Protein AF-A0A6P1YFK4-F1 (afdb_monomer)

Mean predicted aligned error: 4.15 Å

Nearest PDB structures (foldseek):
  9asm-assembly1_B  TM=3.395E-01  e=3.737E-02  Homo sapiens
  8gdw-assembly1_BBB  TM=3.714E-01  e=9.756E-01  Synechocystis sp. PCC 6803
  1fb8-assembly1_A  TM=4.882E-01  e=5.321E+00  Homo sapiens
  8t7t-assembly1_B  TM=3.186E-01  e=1.644E+00  Homo sapiens
  7v6c-assembly1_B  TM=2.162E-01  e=1.112E+00  Drosophila melanogaster

Radius of gyration: 15.81 Å; Cα contacts (8 Å, |Δi|>4): 139; chains: 1; bounding box: 34×35×43 Å

Foldseek 3Di:
DVCVVCVVVLVVCVVVVHADEDEDEDDDPDDRHHYQYFFCVPCPVVCQVFFDWDWDDPPLQKIKIWGDYPPDIDMDIDRPNVVNVVSVVVSVVRNVVSVCCVVCVVVCCVPQNGNNVNVVVVDDD

pLDDT: mean 90.94, std 7.31, range [64.12, 98.12]

Sequence (125 aa):
MDYEYFKDELKLLEQRGVEIVTVLYGNVSEEIGEIYYHEMEEMESYALKHGRWFTLVSDGEESLFAMFNEDKSQAIWTANKAFMLMAESFIVHDIYLAEIYKEYREELDKKFGPNLKRIRQKMHI

Solvent-accessible surface area (backbone atoms only — not comparable to full-atom values): 7490 Å² total; per-residue (Å²): 109,76,68,71,76,44,44,70,60,52,51,53,38,47,76,71,69,49,89,44,79,43,82,39,76,75,87,76,97,70,88,72,67,47,76,36,58,40,82,55,69,93,36,64,70,53,36,72,74,73,22,47,77,49,77,50,75,47,96,93,58,38,25,38,47,32,36,45,43,98,90,58,67,50,71,47,78,44,65,50,66,72,58,37,52,51,56,50,52,53,55,53,51,50,45,53,51,25,57,51,43,73,76,40,41,71,61,44,32,73,74,29,32,66,70,42,43,59,55,58,74,72,59,91,125

Organism: NCBI:txid116090

Secondary structure (DSSP, 8-state):
-HHHHTHHHHHHHHHTT---EEEEES--SS--SEEEEEP-TT-HHHHHHH-EEEEEEETTTEEEEEEE-SS--EEEEE--HHHHHHHHHHHHHHHHHHHHHHHHHHHHHHHH-GGGHHHHTT---

Structure (mmCIF, N/CA/C/O backbone):
data_AF-A0A6P1YFK4-F1
#
_entry.id   AF-A0A6P1YFK4-F1
#
loop_
_atom_site.group_PDB
_atom_site.id
_atom_site.type_symbol
_atom_site.label_atom_id
_atom_site.label_alt_id
_atom_site.label_comp_id
_atom_site.label_asym_id
_atom_site.label_entity_id
_atom_site.label_seq_id
_atom_site.pdbx_PDB_ins_code
_atom_site.Cartn_x
_atom_site.Cartn_y
_atom_site.Cartn_z
_atom_site.occupancy
_atom_site.B_iso_or_equiv
_atom_site.auth_seq_id
_atom_site.auth_comp_id
_atom_site.auth_asym_id
_atom_site.auth_atom_id
_atom_site.pdbx_PDB_model_num
ATOM 1 N N . MET A 1 1 ? 8.511 10.066 4.583 1.00 64.12 1 MET A N 1
ATOM 2 C CA . MET A 1 1 ? 7.551 9.152 3.932 1.00 64.12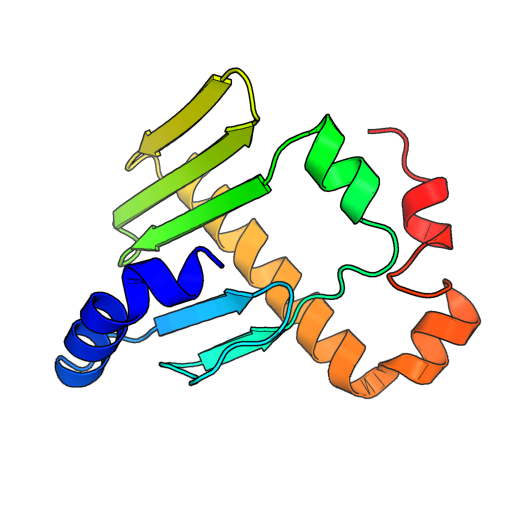 1 MET A CA 1
ATOM 3 C C . MET A 1 1 ? 6.510 8.803 4.978 1.00 64.12 1 MET A C 1
ATOM 5 O O . MET A 1 1 ? 6.918 8.628 6.118 1.00 64.12 1 MET A O 1
ATOM 9 N N . ASP A 1 2 ? 5.219 8.762 4.646 1.00 74.19 2 ASP A N 1
ATOM 10 C CA . ASP A 1 2 ? 4.152 8.617 5.658 1.00 74.19 2 ASP A CA 1
ATOM 11 C C . ASP A 1 2 ? 4.284 7.312 6.466 1.00 74.19 2 ASP A C 1
ATOM 13 O O . ASP A 1 2 ? 3.997 7.296 7.653 1.00 74.19 2 ASP A O 1
ATOM 17 N N . TYR A 1 3 ? 4.830 6.252 5.865 1.00 84.62 3 TYR A N 1
ATOM 18 C CA . TYR A 1 3 ? 5.152 4.999 6.555 1.00 84.62 3 TYR A CA 1
ATOM 19 C C . TYR A 1 3 ? 6.061 5.193 7.783 1.00 84.62 3 TYR A C 1
ATOM 21 O O . TYR A 1 3 ? 5.786 4.666 8.855 1.00 84.62 3 TYR A O 1
ATOM 29 N N . GLU A 1 4 ? 7.110 6.011 7.661 1.00 86.62 4 GLU A N 1
ATOM 30 C CA . GLU A 1 4 ? 8.041 6.277 8.769 1.00 86.62 4 GLU A CA 1
ATOM 31 C C . GLU A 1 4 ? 7.374 7.066 9.906 1.00 86.62 4 GLU A C 1
ATOM 33 O O . GLU A 1 4 ? 7.829 7.000 11.043 1.00 86.62 4 GLU A O 1
ATOM 38 N N . TYR A 1 5 ? 6.289 7.795 9.619 1.00 89.12 5 TYR A N 1
ATOM 39 C CA . TYR A 1 5 ? 5.525 8.509 10.643 1.00 89.12 5 TYR A CA 1
ATOM 40 C C . TYR A 1 5 ? 4.748 7.554 11.562 1.00 89.12 5 TYR A C 1
ATOM 42 O O . TYR A 1 5 ? 4.587 7.869 12.733 1.00 89.12 5 TYR A O 1
ATOM 50 N N . PHE A 1 6 ? 4.314 6.393 11.054 1.00 91.19 6 PHE A N 1
ATOM 51 C CA . PHE A 1 6 ? 3.537 5.390 11.802 1.00 91.19 6 PHE A CA 1
ATOM 52 C C . PHE A 1 6 ? 4.377 4.211 12.308 1.00 91.19 6 PHE A C 1
ATOM 54 O O . PHE A 1 6 ? 3.843 3.194 12.748 1.00 91.19 6 PHE A O 1
ATOM 61 N N . LYS A 1 7 ? 5.702 4.299 12.191 1.00 92.75 7 LYS A N 1
ATOM 62 C CA . LYS A 1 7 ? 6.604 3.166 12.401 1.00 92.75 7 LYS A CA 1
ATOM 63 C C . LYS A 1 7 ? 6.476 2.551 13.795 1.00 92.75 7 LYS A C 1
ATOM 65 O O . LYS A 1 7 ? 6.456 1.328 13.929 1.00 92.75 7 LYS A O 1
ATOM 70 N N . ASP A 1 8 ? 6.388 3.386 14.823 1.00 94.94 8 ASP A N 1
ATOM 71 C CA . ASP A 1 8 ? 6.312 2.919 16.207 1.00 94.94 8 ASP A CA 1
ATOM 72 C C . ASP A 1 8 ? 4.958 2.250 16.495 1.00 94.94 8 ASP A C 1
ATOM 74 O O . ASP A 1 8 ? 4.905 1.208 17.155 1.00 94.94 8 ASP A O 1
ATOM 78 N N . GLU A 1 9 ? 3.866 2.784 15.943 1.00 95.81 9 GLU A N 1
ATOM 79 C CA . GLU A 1 9 ? 2.532 2.190 16.024 1.00 95.81 9 GLU A CA 1
ATOM 80 C C . GLU A 1 9 ? 2.456 0.848 15.290 1.00 95.81 9 GLU A C 1
ATOM 82 O O . GLU A 1 9 ? 1.919 -0.115 15.842 1.00 95.81 9 GLU A O 1
ATOM 87 N N . LEU A 1 10 ? 3.030 0.749 14.087 1.00 95.31 10 LEU A N 1
ATOM 88 C CA . LEU A 1 10 ? 3.079 -0.499 13.319 1.00 95.31 10 LEU A CA 1
ATOM 89 C C . LEU A 1 10 ? 3.838 -1.592 14.085 1.00 95.31 10 LEU A C 1
ATOM 91 O O . LEU A 1 10 ? 3.344 -2.711 14.206 1.00 95.31 10 LEU A O 1
ATOM 95 N N . LYS A 1 11 ? 4.985 -1.264 14.698 1.00 96.19 11 LYS A N 1
ATOM 96 C CA . LYS A 1 11 ? 5.726 -2.213 15.552 1.00 96.19 11 LYS A CA 1
ATOM 97 C C . LYS A 1 11 ? 4.912 -2.678 16.748 1.00 96.19 11 LYS A C 1
ATOM 99 O O . LYS A 1 11 ? 4.965 -3.848 17.123 1.00 96.19 11 LYS A O 1
ATOM 104 N N . LEU A 1 12 ? 4.177 -1.765 17.378 1.00 97.25 12 LEU A N 1
ATOM 105 C CA . LEU A 1 12 ? 3.332 -2.107 18.516 1.00 97.25 12 LEU A CA 1
ATOM 106 C C . LEU A 1 12 ? 2.203 -3.063 18.111 1.00 97.25 12 LEU A C 1
ATOM 108 O O . LEU A 1 12 ? 1.864 -3.964 18.879 1.00 97.25 12 LEU A O 1
ATOM 112 N N . LEU A 1 13 ? 1.621 -2.872 16.929 1.00 96.44 13 LEU A N 1
ATOM 113 C CA . LEU A 1 13 ? 0.598 -3.755 16.372 1.00 96.44 13 LEU A CA 1
ATOM 114 C C . LEU A 1 13 ? 1.175 -5.137 16.027 1.00 96.44 13 LEU A C 1
ATOM 116 O O . LEU A 1 13 ? 0.612 -6.146 16.451 1.00 96.44 13 LEU A O 1
ATOM 120 N N . GLU A 1 14 ? 2.340 -5.193 15.382 1.00 96.62 14 GLU A N 1
ATOM 121 C CA . GLU A 1 14 ? 3.036 -6.450 15.074 1.00 96.62 14 GLU A CA 1
ATOM 122 C C . GLU A 1 14 ? 3.368 -7.242 16.351 1.00 96.62 14 GLU A C 1
ATOM 124 O O . GLU A 1 14 ? 3.088 -8.437 16.448 1.00 96.62 14 GLU A O 1
ATOM 129 N N . GLN A 1 15 ? 3.861 -6.570 17.399 1.00 97.19 15 GLN A N 1
ATOM 130 C CA . GLN A 1 15 ? 4.124 -7.190 18.708 1.00 97.19 15 GLN A CA 1
ATOM 131 C C . GLN A 1 15 ? 2.863 -7.744 19.383 1.00 97.19 15 GLN A C 1
ATOM 133 O O . GLN A 1 15 ? 2.950 -8.657 20.207 1.00 97.19 15 GLN A O 1
ATOM 138 N N . ARG A 1 16 ? 1.690 -7.193 19.058 1.00 97.38 16 ARG A N 1
ATOM 139 C CA . ARG A 1 16 ? 0.389 -7.692 19.526 1.00 97.38 16 ARG A CA 1
ATOM 140 C C . ARG A 1 16 ? -0.139 -8.850 18.676 1.00 97.38 16 ARG A C 1
ATOM 142 O O . ARG A 1 16 ? -1.193 -9.386 19.007 1.00 97.38 16 ARG A O 1
ATOM 149 N N . GLY A 1 17 ? 0.584 -9.247 17.629 1.00 96.88 17 GLY A N 1
ATOM 150 C CA . GLY A 1 17 ? 0.186 -10.302 16.702 1.00 96.88 17 GLY A CA 1
ATOM 151 C C . GLY A 1 17 ? -0.857 -9.854 15.679 1.00 96.88 17 GLY A C 1
ATOM 152 O O . GLY A 1 17 ? -1.563 -10.703 15.142 1.00 96.88 17 GLY A O 1
ATOM 153 N N . VAL A 1 18 ? -0.988 -8.545 15.442 1.00 97.38 18 VAL A N 1
ATOM 154 C CA . VAL A 1 18 ? -1.846 -8.016 14.376 1.00 97.38 18 VAL A CA 1
ATOM 155 C C . VAL A 1 18 ? -1.148 -8.232 13.039 1.00 97.38 18 VAL A C 1
ATOM 157 O O . VAL A 1 18 ? 0.024 -7.890 12.886 1.00 97.38 18 VAL A O 1
ATOM 160 N N . GLU A 1 19 ? -1.871 -8.799 12.078 1.00 97.12 19 GLU A N 1
ATOM 161 C CA . GLU A 1 19 ? -1.398 -8.941 10.705 1.00 97.12 19 GLU A CA 1
ATOM 162 C C . GLU A 1 19 ? -1.392 -7.571 10.018 1.00 97.12 19 GLU A C 1
ATOM 164 O O . GLU A 1 19 ? -2.393 -6.856 10.017 1.00 97.12 19 GLU A O 1
ATOM 169 N N . ILE A 1 20 ? -0.246 -7.195 9.455 1.00 96.56 20 ILE A N 1
ATOM 170 C CA . ILE A 1 20 ? -0.048 -5.914 8.778 1.00 96.56 20 ILE A CA 1
ATOM 171 C C . ILE A 1 20 ? 0.399 -6.215 7.355 1.00 96.56 20 ILE A C 1
ATOM 173 O O . ILE A 1 20 ? 1.423 -6.865 7.150 1.00 96.56 20 ILE A O 1
ATOM 177 N N . VAL A 1 21 ? -0.353 -5.699 6.386 1.00 96.19 21 VAL A N 1
ATOM 178 C CA . VAL A 1 21 ? -0.021 -5.763 4.962 1.00 96.19 21 VAL A CA 1
ATOM 179 C C . VAL A 1 21 ? -0.005 -4.344 4.411 1.00 96.19 21 VAL A C 1
ATOM 181 O O . VAL A 1 21 ? -0.986 -3.610 4.537 1.00 96.19 21 VAL A O 1
ATOM 184 N N . THR A 1 22 ? 1.109 -3.949 3.802 1.00 94.69 22 THR A N 1
ATOM 185 C CA . THR A 1 22 ? 1.311 -2.594 3.279 1.00 94.69 22 THR A CA 1
ATOM 186 C C . THR A 1 22 ? 1.653 -2.632 1.797 1.00 94.69 22 THR A C 1
ATOM 188 O O . THR A 1 22 ? 2.618 -3.274 1.394 1.00 94.69 22 THR A O 1
ATOM 191 N N . VAL A 1 23 ? 0.920 -1.868 0.987 1.00 93.94 23 VAL A N 1
ATOM 192 C CA . VAL A 1 23 ? 1.374 -1.483 -0.355 1.00 93.94 23 VAL A CA 1
ATOM 193 C C . VAL A 1 23 ? 2.104 -0.154 -0.238 1.00 93.94 23 VAL A C 1
ATOM 195 O O . VAL A 1 23 ? 1.519 0.847 0.184 1.00 93.94 23 VAL A O 1
ATOM 198 N N . LEU A 1 24 ? 3.385 -0.138 -0.593 1.00 90.00 24 LEU A N 1
ATOM 199 C CA . LEU A 1 24 ? 4.235 1.034 -0.445 1.00 90.00 24 LEU A CA 1
ATOM 200 C C . LEU A 1 24 ? 4.807 1.480 -1.786 1.00 90.00 24 LEU A C 1
ATOM 202 O O . LEU A 1 24 ? 5.293 0.696 -2.593 1.00 90.00 24 LEU A O 1
ATOM 206 N N . TYR A 1 25 ? 4.840 2.790 -1.959 1.00 84.44 25 TYR A N 1
ATOM 207 C CA . TYR A 1 25 ? 5.592 3.449 -3.003 1.00 84.44 25 TYR A CA 1
ATOM 208 C C . TYR A 1 25 ? 6.943 3.955 -2.470 1.00 84.44 25 TYR A C 1
ATOM 210 O O . TYR A 1 25 ? 6.982 4.762 -1.537 1.00 84.44 25 TYR A O 1
ATOM 218 N N . GLY A 1 26 ? 8.051 3.530 -3.081 1.00 83.12 26 GLY A N 1
ATOM 219 C CA . GLY A 1 26 ? 9.411 3.897 -2.660 1.00 83.12 26 GLY A CA 1
ATOM 220 C C . GLY A 1 26 ? 10.079 2.826 -1.795 1.00 83.12 26 GLY A C 1
ATOM 221 O O . GLY A 1 26 ? 9.770 1.656 -1.941 1.00 83.12 26 GLY A O 1
ATOM 222 N N . ASN A 1 27 ? 11.010 3.216 -0.918 1.00 81.94 27 ASN A N 1
ATOM 223 C CA . ASN A 1 27 ? 11.766 2.297 -0.055 1.00 81.94 27 ASN A CA 1
ATOM 224 C C . ASN A 1 27 ? 11.660 2.713 1.415 1.00 81.94 27 ASN A C 1
ATOM 226 O O . ASN A 1 27 ? 11.667 3.909 1.711 1.00 81.94 27 ASN A O 1
ATOM 230 N N . VAL A 1 28 ? 11.658 1.750 2.333 1.00 86.44 28 VAL A N 1
ATOM 231 C CA . VAL A 1 28 ? 11.638 2.009 3.783 1.00 86.44 28 VAL A CA 1
ATOM 232 C C . VAL A 1 28 ? 12.956 1.643 4.446 1.00 86.44 28 VAL A C 1
ATOM 234 O O . VAL A 1 28 ? 13.746 0.864 3.917 1.00 86.44 28 VAL A O 1
ATOM 237 N N . SER A 1 29 ? 13.207 2.238 5.614 1.00 85.50 29 SER A N 1
ATOM 238 C CA . SER A 1 29 ? 14.385 1.904 6.421 1.00 85.50 29 SER A CA 1
ATOM 239 C C . SER A 1 29 ? 14.260 0.547 7.119 1.00 85.50 29 SER A C 1
ATOM 241 O O . SER A 1 29 ? 15.270 -0.063 7.466 1.00 85.50 29 SER A O 1
ATOM 243 N N . GLU A 1 30 ? 13.027 0.103 7.359 1.00 90.50 30 GLU A N 1
ATOM 244 C CA . GLU A 1 30 ? 12.692 -1.112 8.092 1.00 90.50 30 GLU A CA 1
ATOM 245 C C . GLU A 1 30 ? 11.299 -1.592 7.678 1.00 90.50 30 GLU A C 1
ATOM 247 O O . GLU A 1 30 ? 10.344 -0.809 7.666 1.00 90.50 30 GLU A O 1
ATOM 252 N N . GLU A 1 31 ? 11.189 -2.875 7.354 1.00 93.19 31 GLU A N 1
ATOM 253 C CA . GLU A 1 31 ? 9.930 -3.518 6.979 1.00 93.19 31 GLU A CA 1
ATOM 254 C C . GLU A 1 31 ? 9.230 -4.054 8.235 1.00 93.19 31 GLU A C 1
ATOM 256 O O . GLU A 1 31 ? 9.874 -4.674 9.081 1.00 93.19 31 GLU A O 1
ATOM 261 N N . ILE A 1 32 ? 7.935 -3.765 8.378 1.00 94.88 32 ILE A N 1
ATOM 262 C CA . ILE A 1 32 ? 7.079 -4.202 9.488 1.00 94.88 32 ILE A CA 1
ATO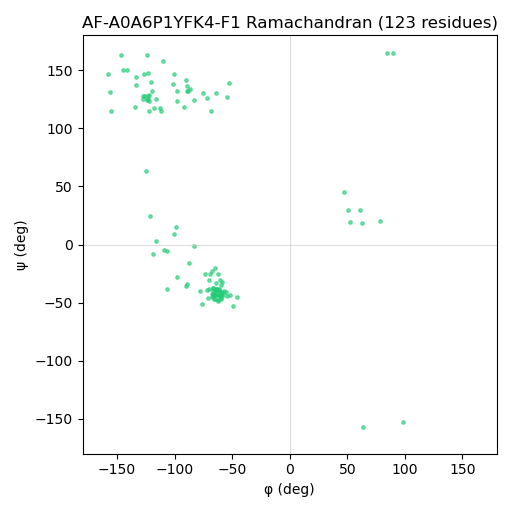M 263 C C . ILE A 1 32 ? 5.851 -4.859 8.864 1.00 94.88 32 ILE A C 1
ATOM 265 O O . ILE A 1 32 ? 5.173 -4.232 8.045 1.00 94.88 32 ILE A O 1
ATOM 269 N N . GLY A 1 33 ? 5.565 -6.103 9.247 1.00 94.69 33 GLY A N 1
ATOM 270 C CA . GLY A 1 33 ? 4.601 -6.935 8.529 1.00 94.69 33 GLY A CA 1
ATOM 271 C C . GLY A 1 33 ? 5.030 -7.249 7.089 1.00 94.69 33 GLY A C 1
ATOM 272 O O . GLY A 1 33 ? 6.213 -7.214 6.746 1.00 94.69 33 GLY A O 1
ATOM 273 N N . GLU A 1 34 ? 4.059 -7.569 6.235 1.00 95.06 34 GLU A N 1
ATOM 274 C CA . GLU A 1 34 ? 4.299 -7.805 4.810 1.00 95.06 34 GLU A CA 1
ATOM 275 C C . GLU A 1 34 ? 4.245 -6.499 4.012 1.00 95.06 34 GLU A C 1
ATOM 277 O O . GLU A 1 34 ? 3.310 -5.703 4.148 1.00 95.06 34 GLU A O 1
ATOM 282 N N . ILE A 1 35 ? 5.230 -6.293 3.134 1.00 94.56 35 ILE A N 1
ATOM 283 C CA . ILE A 1 35 ? 5.310 -5.112 2.272 1.00 94.56 35 ILE A CA 1
ATOM 284 C C . ILE A 1 35 ? 5.353 -5.522 0.803 1.00 94.56 35 ILE A C 1
ATOM 286 O O . ILE A 1 35 ? 6.199 -6.307 0.377 1.00 94.56 35 ILE A O 1
ATOM 290 N N . TYR A 1 36 ? 4.467 -4.913 0.019 1.00 94.81 36 TYR A N 1
ATOM 291 C CA . TYR A 1 36 ? 4.419 -5.012 -1.433 1.00 94.81 36 TYR A CA 1
ATOM 292 C C . TYR A 1 36 ? 4.796 -3.658 -2.033 1.00 94.81 36 TYR A C 1
ATOM 294 O O . TYR A 1 36 ? 4.102 -2.657 -1.851 1.00 94.81 36 TYR A O 1
ATOM 302 N N . TYR A 1 37 ? 5.917 -3.617 -2.747 1.00 90.69 37 TYR A N 1
ATOM 303 C CA . TYR A 1 37 ? 6.400 -2.392 -3.374 1.00 90.69 37 TYR A CA 1
ATOM 304 C C . TYR A 1 37 ? 5.715 -2.163 -4.721 1.00 90.69 37 TYR A C 1
ATOM 306 O O . TYR A 1 37 ? 5.768 -3.015 -5.608 1.00 90.69 37 TYR A O 1
ATOM 314 N N . HIS A 1 38 ? 5.093 -0.998 -4.881 1.00 85.19 38 HIS A N 1
ATOM 315 C CA . HIS A 1 38 ? 4.433 -0.602 -6.118 1.00 85.19 38 HIS A CA 1
ATOM 316 C C . HIS A 1 38 ? 5.305 0.365 -6.931 1.00 85.19 38 HIS A C 1
ATOM 318 O O . HIS A 1 38 ? 5.879 1.324 -6.408 1.00 85.19 38 HIS A O 1
ATOM 324 N N . GLU A 1 39 ? 5.345 0.153 -8.247 1.00 82.00 39 GLU A N 1
ATOM 325 C CA . GLU A 1 39 ? 6.076 0.999 -9.189 1.00 82.00 39 GLU A CA 1
ATOM 326 C C . GLU A 1 39 ? 5.522 2.428 -9.241 1.00 82.00 39 GLU A C 1
ATOM 328 O O . GLU A 1 39 ? 4.324 2.646 -9.432 1.00 82.00 39 GLU A O 1
ATOM 333 N N . MET A 1 40 ? 6.409 3.418 -9.120 1.00 78.75 40 MET A N 1
ATOM 334 C CA . MET A 1 40 ? 6.073 4.844 -9.242 1.00 78.75 40 MET A CA 1
ATOM 335 C C . MET A 1 40 ? 6.745 5.541 -10.418 1.00 78.75 40 MET A C 1
ATOM 337 O O . MET A 1 40 ? 6.565 6.747 -10.571 1.00 78.75 40 MET A O 1
ATOM 341 N N . GLU A 1 41 ? 7.499 4.831 -11.258 1.00 80.50 41 GLU A N 1
ATOM 342 C CA . GLU A 1 41 ? 8.236 5.486 -12.338 1.00 80.50 41 GLU A CA 1
ATOM 343 C C . GLU A 1 41 ? 7.281 6.331 -13.206 1.00 80.50 41 GLU A C 1
ATOM 345 O O . GLU A 1 41 ? 6.221 5.863 -13.645 1.00 80.50 41 GLU A O 1
ATOM 350 N N . GLU A 1 42 ? 7.624 7.610 -13.385 1.00 78.62 42 GLU A N 1
ATOM 351 C CA . GLU A 1 42 ? 6.830 8.616 -14.102 1.00 78.62 42 GLU A CA 1
ATOM 352 C C . GLU A 1 42 ? 5.429 8.908 -13.509 1.00 78.62 42 GLU A C 1
ATOM 354 O O . GLU A 1 42 ? 4.485 9.248 -14.240 1.00 78.62 42 GLU A O 1
ATOM 359 N N . MET A 1 43 ? 5.252 8.768 -12.192 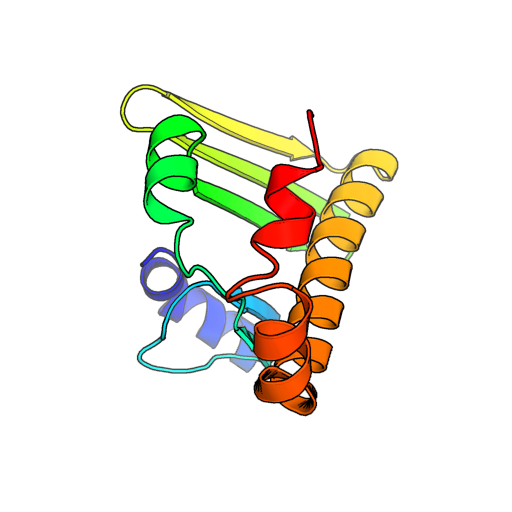1.00 77.75 43 MET A N 1
ATOM 360 C CA . MET A 1 43 ? 4.008 9.116 -11.481 1.00 77.75 43 MET A CA 1
ATOM 361 C C . MET A 1 43 ? 4.109 10.387 -10.636 1.00 77.75 43 MET A C 1
ATOM 363 O O . MET A 1 43 ? 3.086 10.858 -10.140 1.00 77.75 43 MET A O 1
ATOM 367 N N . GLU A 1 44 ? 5.282 11.007 -10.513 1.00 79.12 44 GLU A N 1
ATOM 368 C CA . GLU A 1 44 ? 5.489 12.173 -9.645 1.00 79.12 44 GLU A CA 1
ATOM 369 C C . GLU A 1 44 ? 4.587 13.343 -10.050 1.00 79.12 44 GLU A C 1
ATOM 371 O O . GLU A 1 44 ? 3.933 13.960 -9.214 1.00 79.12 44 GLU A O 1
ATOM 376 N N . SER A 1 45 ? 4.480 13.608 -11.355 1.00 77.19 45 SER A N 1
ATOM 377 C CA . SER A 1 45 ? 3.591 14.653 -11.881 1.00 77.19 45 SER A CA 1
ATOM 378 C C . SER A 1 45 ? 2.108 14.367 -11.618 1.00 77.19 45 SER A C 1
ATOM 380 O O . SER A 1 45 ? 1.330 15.293 -11.386 1.00 77.19 45 SER A O 1
ATOM 382 N N . TYR A 1 46 ? 1.715 13.090 -11.620 1.00 77.50 46 TYR A N 1
ATOM 383 C CA . TYR A 1 46 ? 0.352 12.674 -11.314 1.00 77.50 46 TYR A CA 1
ATOM 384 C C . TYR A 1 46 ? 0.054 12.865 -9.826 1.00 77.50 46 TYR A C 1
ATOM 386 O O . TYR A 1 46 ? -0.959 13.475 -9.489 1.00 77.50 46 TYR A O 1
ATOM 394 N N . ALA A 1 47 ? 0.966 12.435 -8.951 1.00 78.50 47 ALA A N 1
ATOM 395 C CA . ALA A 1 47 ? 0.857 12.621 -7.506 1.00 78.50 47 ALA A CA 1
ATOM 396 C C . ALA A 1 47 ? 0.822 14.109 -7.112 1.00 78.50 47 ALA A C 1
ATOM 398 O O . ALA A 1 47 ? 0.046 14.495 -6.243 1.00 78.50 47 ALA A O 1
ATOM 399 N N . LEU A 1 48 ? 1.596 14.967 -7.787 1.00 76.50 48 LEU A N 1
ATOM 400 C CA . LEU A 1 48 ? 1.545 16.421 -7.582 1.00 76.50 48 LEU A CA 1
ATOM 401 C C . LEU A 1 48 ? 0.192 17.020 -7.992 1.00 76.50 48 LEU A C 1
ATOM 403 O O . LEU A 1 48 ? -0.331 17.898 -7.312 1.00 76.50 48 LEU A O 1
ATOM 407 N N . LYS A 1 49 ? -0.388 16.549 -9.101 1.00 78.19 49 LYS A N 1
ATOM 408 C CA . LYS A 1 49 ? -1.650 17.080 -9.634 1.00 78.19 49 LYS A CA 1
ATOM 409 C C . LYS A 1 49 ? -2.884 16.583 -8.876 1.00 78.19 49 LYS A C 1
ATOM 411 O O . LYS A 1 49 ? -3.837 17.340 -8.702 1.00 78.19 49 LYS A O 1
ATOM 416 N N . HIS A 1 50 ? -2.898 15.309 -8.495 1.00 77.12 50 HIS A N 1
ATOM 417 C CA . HIS A 1 50 ? -4.074 14.621 -7.954 1.00 77.12 50 HIS A CA 1
ATOM 418 C C . HIS A 1 50 ? -3.976 14.315 -6.460 1.00 77.12 50 HIS A C 1
ATOM 420 O O . HIS A 1 50 ? -4.949 13.834 -5.883 1.00 77.12 50 HIS A O 1
ATOM 426 N N . GLY A 1 51 ? -2.835 14.610 -5.843 1.00 83.12 51 GLY A N 1
ATOM 427 C CA . GLY A 1 51 ? -2.574 14.275 -4.457 1.00 83.12 51 GLY A CA 1
ATOM 428 C C . GLY A 1 51 ? -1.948 12.915 -4.261 1.00 83.12 51 GLY A C 1
ATOM 429 O O . GLY A 1 51 ? -1.979 12.042 -5.129 1.00 83.12 51 GLY A O 1
ATOM 430 N N . ARG A 1 52 ? -1.427 12.728 -3.052 1.00 86.00 52 ARG A N 1
ATOM 431 C CA . ARG A 1 52 ? -1.021 11.415 -2.551 1.00 86.00 52 ARG A CA 1
ATOM 432 C C . ARG A 1 52 ? -2.207 10.772 -1.857 1.00 86.00 52 ARG A C 1
ATOM 434 O O . ARG A 1 52 ? -2.909 11.444 -1.102 1.00 86.00 52 ARG A O 1
ATOM 441 N N . TRP A 1 53 ? -2.429 9.493 -2.114 1.00 89.00 53 TRP A N 1
ATOM 442 C CA . TRP A 1 53 ? -3.529 8.752 -1.509 1.00 89.00 53 TRP A CA 1
ATOM 443 C C . TRP A 1 53 ? -3.020 7.913 -0.344 1.00 89.00 53 TRP A C 1
ATOM 445 O O . TRP A 1 53 ? -1.899 7.410 -0.375 1.00 89.00 53 TRP A O 1
ATOM 455 N N . PHE A 1 54 ? -3.860 7.761 0.670 1.00 91.94 54 PHE A N 1
ATOM 456 C CA . PHE A 1 54 ? -3.636 6.869 1.797 1.00 91.94 54 PHE A CA 1
ATOM 457 C C . PHE A 1 54 ? -4.923 6.100 2.052 1.00 91.94 54 PHE A C 1
ATOM 459 O O . PHE A 1 54 ? -5.963 6.698 2.335 1.00 91.94 54 PHE A O 1
ATOM 466 N N . THR A 1 55 ? -4.842 4.781 1.923 1.00 94.88 55 THR A N 1
ATOM 467 C CA . THR A 1 55 ? -5.973 3.878 2.124 1.00 94.88 55 THR A CA 1
ATOM 468 C C . THR A 1 55 ? -5.637 2.928 3.258 1.00 94.88 55 THR A C 1
ATOM 470 O O . THR A 1 55 ? -4.555 2.348 3.270 1.00 94.88 55 THR A O 1
ATOM 473 N N . LEU A 1 56 ? -6.565 2.771 4.194 1.00 95.75 56 LEU A N 1
ATOM 474 C CA . LEU A 1 56 ? -6.470 1.845 5.313 1.00 95.75 56 LEU A CA 1
ATOM 475 C C . LEU A 1 56 ? -7.790 1.088 5.434 1.00 95.75 56 LEU A C 1
ATOM 477 O O . LEU A 1 56 ? -8.862 1.688 5.345 1.00 95.75 56 LEU A O 1
ATOM 481 N N . VAL A 1 57 ? -7.702 -0.213 5.676 1.00 97.06 57 VAL A N 1
ATOM 482 C CA . VAL A 1 57 ? -8.821 -1.066 6.081 1.00 97.06 57 VAL A CA 1
ATOM 483 C C . VAL A 1 57 ? -8.389 -1.759 7.368 1.00 97.06 57 VAL A C 1
ATOM 485 O O . VAL A 1 57 ? -7.301 -2.326 7.401 1.00 97.06 57 VAL A O 1
ATOM 488 N N . SER A 1 58 ? -9.207 -1.687 8.419 1.00 96.75 58 SER A N 1
ATOM 489 C CA . SER A 1 58 ? -8.916 -2.332 9.708 1.00 96.75 58 SER A CA 1
ATOM 490 C C . SER A 1 58 ? -9.958 -3.396 10.002 1.00 96.75 58 SER A C 1
ATOM 492 O O . SER A 1 58 ? -11.158 -3.106 9.986 1.00 96.75 58 SER A O 1
ATOM 494 N N . ASP A 1 59 ? -9.488 -4.620 10.246 1.00 94.31 59 ASP A N 1
ATOM 495 C CA . ASP A 1 59 ? -10.245 -5.755 10.796 1.00 94.31 59 ASP A CA 1
ATOM 496 C C . ASP A 1 59 ? -11.565 -6.093 10.074 1.00 94.31 59 ASP A C 1
ATOM 498 O O . ASP A 1 59 ? -12.458 -6.730 10.630 1.00 94.31 59 ASP A O 1
ATOM 502 N N . GLY A 1 60 ? -11.738 -5.646 8.826 1.00 90.06 60 GLY A N 1
ATOM 503 C CA . GLY A 1 60 ? -13.011 -5.763 8.110 1.00 90.06 60 GLY A CA 1
ATOM 504 C C . GLY A 1 60 ? -14.166 -4.988 8.765 1.00 90.06 60 GLY A C 1
ATOM 505 O O . GLY A 1 60 ? -15.342 -5.246 8.458 1.00 90.06 60 GLY A O 1
ATOM 506 N N . GLU A 1 61 ? -13.868 -4.018 9.633 1.00 96.25 61 GLU A N 1
ATOM 507 C CA . GLU A 1 61 ? -14.849 -3.215 10.377 1.00 96.25 61 GLU A CA 1
ATOM 508 C C . GLU A 1 61 ? -14.968 -1.782 9.861 1.00 96.25 61 GLU A C 1
ATOM 510 O O . GLU A 1 61 ? -16.089 -1.283 9.721 1.00 96.25 61 GLU A O 1
ATOM 515 N N . GLU A 1 62 ? -13.849 -1.169 9.479 1.00 97.69 62 GLU A N 1
ATOM 516 C CA . GLU A 1 62 ? -13.795 0.215 9.016 1.00 97.69 62 GLU A CA 1
ATOM 517 C C . GLU A 1 62 ? -12.724 0.447 7.946 1.00 97.69 62 GLU A C 1
ATOM 519 O O . GLU A 1 62 ? -11.811 -0.355 7.746 1.00 97.69 62 GLU A O 1
ATOM 524 N N . SER A 1 63 ? -12.856 1.565 7.236 1.00 98.00 63 SER A N 1
ATOM 525 C CA . SER A 1 63 ? -11.879 2.011 6.247 1.00 98.00 63 SER A CA 1
ATOM 526 C C . SER A 1 63 ? -11.692 3.524 6.279 1.00 98.00 63 SER A C 1
ATOM 528 O O . SER A 1 63 ? -12.627 4.276 6.579 1.00 98.00 63 SER A O 1
ATOM 530 N N . LEU A 1 64 ? -10.485 3.957 5.930 1.00 97.06 64 LEU A N 1
ATOM 531 C CA . LEU A 1 64 ? -10.113 5.345 5.704 1.00 97.06 64 LEU A CA 1
ATOM 532 C C . LEU A 1 64 ? -9.553 5.468 4.289 1.00 97.06 64 LEU A C 1
ATOM 534 O O . LEU A 1 64 ? -8.595 4.783 3.946 1.00 97.06 64 LEU A O 1
ATOM 538 N N . PHE A 1 65 ? -10.117 6.368 3.489 1.00 95.81 65 PHE A N 1
ATOM 539 C CA . PHE A 1 65 ? -9.511 6.812 2.236 1.00 95.81 65 PHE A CA 1
ATOM 540 C C . PHE A 1 65 ? -9.223 8.304 2.342 1.00 95.81 65 PHE A C 1
ATOM 542 O O . PHE A 1 65 ? -10.144 9.109 2.512 1.00 95.81 65 PHE A O 1
ATOM 549 N N . ALA A 1 66 ? -7.952 8.673 2.260 1.00 93.62 66 ALA A N 1
ATOM 550 C CA . ALA A 1 66 ? -7.480 10.041 2.370 1.00 93.62 66 ALA A CA 1
ATOM 551 C C . ALA A 1 66 ? -6.687 10.454 1.129 1.00 93.62 66 ALA A C 1
ATOM 553 O O . ALA A 1 66 ? -5.990 9.655 0.509 1.00 93.62 66 ALA A O 1
ATOM 554 N N . MET A 1 67 ? -6.791 11.733 0.792 1.00 91.50 67 MET A N 1
ATOM 555 C CA . MET A 1 67 ? -6.051 12.392 -0.272 1.00 91.50 67 MET A CA 1
ATOM 556 C C . MET A 1 67 ? -5.384 13.638 0.307 1.00 91.50 67 MET A C 1
ATOM 558 O O . MET A 1 67 ? -6.053 14.478 0.918 1.00 91.50 67 MET A O 1
ATOM 562 N N . PHE A 1 68 ? -4.077 13.758 0.093 1.00 88.38 68 PHE A N 1
ATOM 563 C CA . PHE A 1 68 ? -3.254 14.869 0.558 1.00 88.38 68 PHE A CA 1
ATOM 564 C C . PHE A 1 68 ? -2.750 15.698 -0.625 1.00 88.38 68 PHE A C 1
ATOM 566 O O . PHE A 1 68 ? -1.960 15.203 -1.434 1.00 88.38 68 PHE A O 1
ATOM 573 N N . ASN A 1 69 ? -3.155 16.969 -0.673 1.00 85.62 69 ASN A N 1
ATOM 574 C CA . ASN A 1 69 ? -2.687 17.977 -1.634 1.00 85.62 69 ASN A CA 1
ATOM 575 C C . ASN A 1 69 ? -2.126 19.181 -0.863 1.00 85.62 69 ASN A C 1
ATOM 577 O O . ASN A 1 69 ? -2.451 19.347 0.314 1.00 85.62 69 ASN A O 1
ATOM 581 N N . GLU A 1 70 ? -1.347 20.043 -1.526 1.00 78.94 70 GLU A N 1
ATOM 582 C CA . GLU A 1 70 ? -0.753 21.243 -0.903 1.00 78.94 70 GLU A CA 1
ATOM 583 C C . GLU A 1 70 ? -1.808 22.159 -0.257 1.00 78.94 70 GLU A C 1
ATOM 585 O O . GLU A 1 70 ? -1.618 22.622 0.865 1.00 78.94 70 GLU A O 1
ATOM 590 N N . ASP A 1 71 ? -2.952 22.350 -0.921 1.00 81.06 71 ASP A N 1
ATOM 591 C CA . ASP A 1 71 ? -3.963 23.323 -0.487 1.00 81.06 71 ASP A CA 1
ATOM 592 C C . ASP A 1 71 ? -5.123 22.718 0.316 1.00 81.06 71 ASP A C 1
ATOM 594 O O . ASP A 1 71 ? -5.777 23.404 1.105 1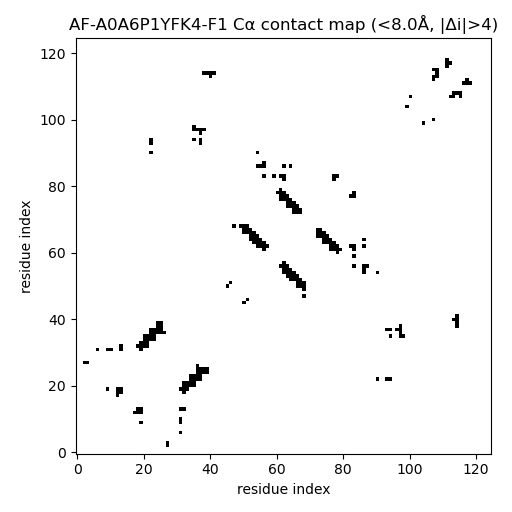.00 81.06 71 ASP A O 1
ATOM 598 N N . LYS A 1 72 ? -5.450 21.440 0.085 1.00 84.38 72 LYS A N 1
ATOM 599 C CA . LYS A 1 72 ? -6.629 20.807 0.687 1.00 84.38 72 LYS A CA 1
ATOM 600 C C . LYS A 1 72 ? -6.469 19.300 0.790 1.00 84.38 72 LYS A C 1
ATOM 602 O O . LYS A 1 72 ? -6.469 18.597 -0.216 1.00 84.38 72 LYS A O 1
ATOM 607 N N . SER A 1 73 ? -6.427 18.812 2.023 1.00 90.38 73 SER A N 1
ATOM 608 C CA . SER A 1 73 ? -6.557 17.384 2.309 1.00 90.38 73 SER A CA 1
ATOM 609 C C . SER A 1 73 ? -8.026 17.018 2.518 1.00 90.38 73 SER A C 1
ATOM 611 O O . SER A 1 73 ? -8.797 17.793 3.093 1.00 90.38 73 SER A O 1
ATOM 613 N N . GLN A 1 74 ? -8.431 15.849 2.031 1.00 93.19 74 GLN A N 1
ATOM 614 C CA . GLN A 1 74 ? -9.780 15.311 2.209 1.00 93.19 74 GLN A CA 1
ATOM 615 C C . GLN A 1 74 ? -9.690 13.855 2.635 1.00 93.19 74 GLN A C 1
ATOM 617 O O . GLN A 1 74 ? -8.812 13.131 2.178 1.00 93.19 74 GLN A O 1
ATOM 622 N N . ALA A 1 75 ? -10.609 13.425 3.492 1.00 95.62 75 ALA A N 1
ATOM 623 C CA . ALA A 1 75 ? -10.662 12.048 3.938 1.00 95.62 75 ALA A CA 1
ATOM 624 C C . ALA A 1 75 ? -12.102 11.592 4.152 1.00 95.62 75 ALA A C 1
ATOM 626 O O . ALA A 1 75 ? -12.978 12.389 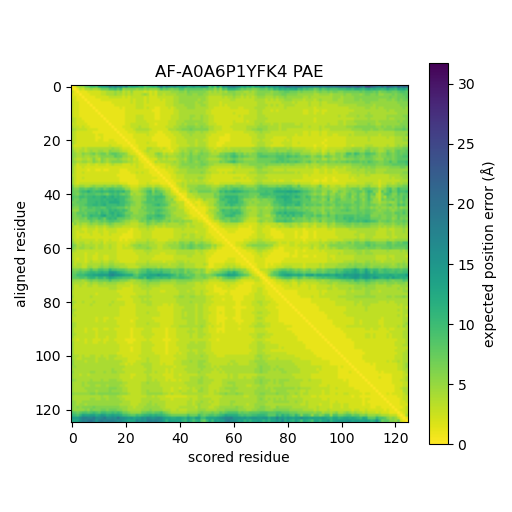4.502 1.00 95.62 75 ALA A O 1
ATOM 627 N N . ILE A 1 76 ? -12.319 10.299 3.951 1.00 96.94 76 ILE A N 1
ATOM 628 C CA . ILE A 1 76 ? -13.550 9.595 4.287 1.00 96.94 76 ILE A CA 1
ATOM 629 C C . ILE A 1 76 ? -13.164 8.469 5.233 1.00 96.94 76 ILE A C 1
ATOM 631 O O . ILE A 1 76 ? -12.463 7.546 4.831 1.00 96.94 76 ILE A O 1
ATOM 635 N N . TRP A 1 77 ? -13.645 8.548 6.470 1.00 98.06 77 TRP A N 1
ATOM 636 C CA . TRP A 1 77 ? -13.706 7.409 7.377 1.00 98.06 77 TRP A CA 1
ATOM 637 C C . TRP A 1 77 ? -15.115 6.822 7.329 1.00 98.06 77 TRP A C 1
ATOM 639 O O . TRP A 1 77 ? -16.104 7.564 7.382 1.00 98.06 77 TRP A O 1
ATOM 649 N N . THR A 1 78 ? -15.228 5.504 7.186 1.00 98.06 78 THR A N 1
ATOM 650 C CA . THR A 1 78 ? -16.531 4.845 7.107 1.00 98.06 78 THR A CA 1
ATOM 651 C C . THR A 1 78 ? -16.478 3.366 7.475 1.00 98.06 78 THR A C 1
ATOM 653 O O . THR A 1 78 ? -15.531 2.661 7.136 1.00 98.06 78 THR A O 1
ATOM 656 N N . ALA A 1 79 ? -17.565 2.887 8.082 1.00 97.94 79 ALA A N 1
ATOM 657 C CA . ALA A 1 79 ? -17.879 1.467 8.259 1.00 97.94 79 ALA A CA 1
ATOM 658 C C . ALA A 1 79 ? -18.873 0.947 7.192 1.00 97.94 79 ALA A C 1
ATOM 660 O O . ALA A 1 79 ? -19.508 -0.100 7.351 1.00 97.94 79 ALA A O 1
ATOM 661 N N . ASN A 1 80 ? -19.087 1.701 6.103 1.00 98.12 80 ASN A N 1
ATOM 662 C CA . ASN A 1 80 ? -19.954 1.271 5.009 1.00 98.12 80 ASN A CA 1
ATOM 663 C C . ASN A 1 80 ? -19.320 0.090 4.259 1.00 98.12 80 ASN A C 1
ATOM 665 O O . ASN A 1 80 ? -18.316 0.252 3.571 1.00 98.12 80 ASN A O 1
ATOM 669 N N . LYS A 1 81 ? -19.959 -1.082 4.327 1.00 96.94 81 LYS A N 1
ATOM 670 C CA . LYS A 1 81 ? -19.416 -2.325 3.758 1.00 96.94 81 LYS A CA 1
ATOM 671 C C . LYS A 1 81 ? -19.145 -2.272 2.251 1.00 96.94 81 LYS A C 1
ATOM 673 O O . LYS A 1 81 ? -18.191 -2.890 1.799 1.00 96.94 81 LYS A O 1
ATOM 678 N N . ALA A 1 82 ? -19.933 -1.524 1.473 1.00 97.00 82 ALA A N 1
ATOM 679 C CA . ALA A 1 82 ? -19.692 -1.393 0.035 1.00 97.00 82 ALA A CA 1
ATOM 680 C C . ALA A 1 82 ? -18.451 -0.536 -0.260 1.00 97.00 82 ALA A C 1
ATOM 682 O O . ALA A 1 82 ? -17.668 -0.872 -1.145 1.00 97.00 82 ALA A O 1
ATOM 683 N N . PHE A 1 83 ? -18.247 0.542 0.502 1.00 96.38 83 PHE A N 1
ATOM 684 C CA . PHE A 1 83 ? -17.035 1.354 0.391 1.00 96.38 83 PHE A CA 1
ATOM 685 C C . PHE A 1 83 ? -15.801 0.579 0.858 1.00 96.38 83 PHE A C 1
ATOM 687 O O . PHE A 1 83 ? -14.772 0.611 0.193 1.00 96.38 83 PHE A O 1
ATOM 694 N N . MET A 1 84 ? -15.918 -0.159 1.961 1.00 96.50 84 MET A N 1
ATOM 695 C CA . MET A 1 84 ? -14.821 -0.975 2.481 1.00 96.50 84 MET A CA 1
ATOM 696 C C . MET A 1 84 ? -14.389 -2.050 1.487 1.00 96.50 84 MET A C 1
ATOM 698 O O . MET A 1 84 ? -13.199 -2.175 1.233 1.00 96.50 84 MET A O 1
ATOM 702 N N . LEU A 1 85 ? -15.340 -2.751 0.854 1.00 96.06 85 LEU 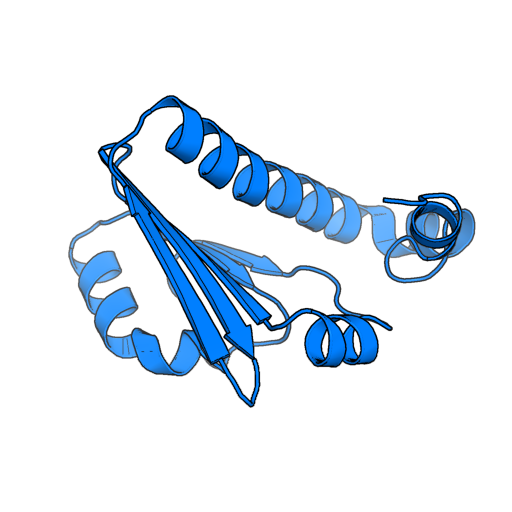A N 1
ATOM 703 C CA . LEU A 1 85 ? -15.036 -3.710 -0.211 1.00 96.06 85 LEU A CA 1
ATOM 704 C C . LEU A 1 85 ? -14.263 -3.051 -1.362 1.00 96.06 85 LEU A C 1
ATOM 706 O O . LEU A 1 85 ? -13.344 -3.650 -1.915 1.00 96.06 85 LEU A O 1
ATOM 710 N N . MET A 1 86 ? -14.629 -1.821 -1.730 1.00 95.88 86 MET A N 1
ATOM 711 C CA . MET A 1 86 ? -13.927 -1.061 -2.763 1.00 95.88 86 MET A CA 1
ATOM 712 C C . MET A 1 86 ? -12.502 -0.684 -2.330 1.00 95.88 86 MET A C 1
ATOM 714 O O . MET A 1 86 ? -11.577 -0.884 -3.114 1.00 95.88 86 MET A O 1
ATOM 718 N N . ALA A 1 87 ? -12.310 -0.214 -1.094 1.00 96.06 87 ALA A N 1
ATOM 719 C CA . ALA A 1 87 ? -10.993 0.123 -0.547 1.00 96.06 87 ALA A CA 1
ATOM 720 C C . ALA A 1 87 ? -10.077 -1.109 -0.430 1.00 96.06 87 ALA A C 1
ATOM 722 O O . ALA A 1 87 ? -8.914 -1.057 -0.822 1.00 96.06 87 ALA A O 1
ATOM 723 N N . GLU A 1 88 ? -10.610 -2.234 0.043 1.00 95.56 88 GLU A N 1
ATOM 724 C CA . GLU A 1 88 ? -9.886 -3.504 0.136 1.00 95.56 88 GLU A CA 1
ATOM 725 C C . GLU A 1 88 ? -9.516 -4.038 -1.252 1.00 95.56 88 GLU A C 1
ATOM 727 O O . GLU A 1 88 ? -8.359 -4.368 -1.501 1.00 95.56 88 GLU A O 1
ATOM 732 N N . SER A 1 89 ? -10.463 -4.037 -2.198 1.00 96.00 89 SER A N 1
ATOM 733 C CA . SER A 1 89 ? -10.199 -4.456 -3.584 1.00 96.00 89 SER A CA 1
ATOM 734 C C . SER A 1 89 ? -9.119 -3.599 -4.245 1.00 96.00 89 SER A C 1
ATOM 736 O O . SER A 1 89 ? -8.341 -4.106 -5.048 1.00 96.00 89 SER A O 1
ATOM 738 N N . PHE A 1 90 ? -9.066 -2.304 -3.918 1.00 93.38 90 PHE A N 1
ATOM 739 C CA . PHE A 1 90 ? -8.029 -1.403 -4.409 1.00 93.38 90 PHE A CA 1
ATOM 740 C C . PHE A 1 90 ? -6.635 -1.838 -3.926 1.00 93.38 90 PHE A C 1
ATOM 742 O O . PHE A 1 90 ? -5.741 -2.007 -4.749 1.00 93.38 90 PHE A O 1
ATOM 749 N N . ILE A 1 91 ? -6.480 -2.125 -2.628 1.00 95.06 91 ILE A N 1
ATOM 750 C CA . ILE A 1 91 ? -5.217 -2.617 -2.045 1.00 95.06 91 ILE A CA 1
ATOM 751 C C . ILE A 1 91 ? -4.822 -3.973 -2.648 1.00 95.06 91 ILE A C 1
ATOM 753 O O . ILE A 1 91 ? -3.684 -4.162 -3.073 1.00 95.06 91 ILE A O 1
ATOM 757 N N . VAL A 1 92 ? -5.761 -4.919 -2.723 1.00 95.75 92 VAL A N 1
ATOM 758 C CA . VAL A 1 92 ? -5.496 -6.281 -3.215 1.00 95.75 92 VAL A CA 1
ATOM 759 C C . VAL A 1 92 ? -5.062 -6.284 -4.685 1.00 95.75 92 VAL A C 1
ATOM 761 O O . VAL A 1 92 ? -4.163 -7.034 -5.064 1.00 95.75 92 VAL A O 1
ATOM 764 N N . HIS A 1 93 ? -5.654 -5.435 -5.527 1.00 95.31 93 HIS A N 1
ATOM 765 C CA . HIS A 1 93 ? -5.227 -5.326 -6.923 1.00 95.31 93 HIS A CA 1
ATOM 766 C C . HIS A 1 93 ? -3.814 -4.750 -7.068 1.00 95.31 93 HIS A C 1
ATOM 768 O O . HIS A 1 93 ? -3.064 -5.231 -7.921 1.00 95.31 93 HIS A O 1
ATOM 774 N N . ASP A 1 94 ? -3.432 -3.779 -6.236 1.00 93.56 94 ASP A N 1
ATOM 775 C CA . ASP A 1 94 ? -2.063 -3.255 -6.226 1.00 93.56 94 ASP A CA 1
ATOM 776 C C . ASP A 1 94 ? -1.057 -4.337 -5.797 1.00 93.56 94 ASP A C 1
ATOM 778 O O . ASP A 1 94 ? 0.008 -4.453 -6.406 1.00 93.56 94 ASP A O 1
ATOM 782 N N . ILE A 1 95 ? -1.413 -5.193 -4.830 1.00 95.81 95 ILE A N 1
ATOM 783 C CA . ILE A 1 95 ? -0.604 -6.364 -4.441 1.00 95.81 95 ILE A CA 1
ATOM 784 C C . ILE A 1 95 ? -0.415 -7.318 -5.627 1.00 95.81 95 ILE A C 1
ATOM 786 O O . ILE A 1 95 ? 0.706 -7.742 -5.910 1.00 95.81 95 ILE A O 1
ATOM 790 N N . TYR A 1 96 ? -1.484 -7.631 -6.368 1.00 95.81 96 TYR A N 1
ATOM 791 C CA . TYR A 1 96 ? -1.375 -8.487 -7.554 1.00 95.81 96 TYR A CA 1
ATOM 792 C C . TYR A 1 96 ? -0.440 -7.892 -8.605 1.00 95.81 96 TYR A C 1
ATOM 794 O O . TYR A 1 96 ? 0.365 -8.617 -9.193 1.00 95.81 96 TYR A O 1
ATOM 802 N N . LEU A 1 97 ? -0.531 -6.582 -8.848 1.00 93.56 97 LEU A N 1
ATOM 803 C CA . LEU A 1 97 ? 0.368 -5.903 -9.775 1.00 93.56 97 LEU A CA 1
ATOM 804 C C . LEU A 1 97 ? 1.814 -5.935 -9.282 1.00 93.56 97 LEU A C 1
ATOM 806 O O . LEU A 1 97 ? 2.693 -6.211 -10.097 1.00 93.56 97 LEU A O 1
ATOM 810 N N . ALA A 1 98 ? 2.058 -5.714 -7.989 1.00 93.50 98 ALA A N 1
ATOM 811 C CA . ALA A 1 98 ? 3.391 -5.775 -7.394 1.00 93.50 98 ALA A CA 1
ATOM 812 C C . ALA A 1 98 ? 4.030 -7.164 -7.559 1.00 93.50 98 ALA A C 1
ATOM 814 O O . ALA A 1 98 ? 5.161 -7.268 -8.033 1.00 93.50 98 ALA A O 1
ATOM 815 N N . GLU A 1 99 ? 3.292 -8.236 -7.266 1.00 95.19 99 GLU A N 1
ATOM 816 C CA . GLU A 1 99 ? 3.770 -9.618 -7.423 1.00 95.19 99 GLU A CA 1
ATOM 817 C C . GLU A 1 99 ? 4.033 -9.979 -8.894 1.00 95.19 99 GLU A C 1
ATOM 819 O O . GLU A 1 99 ? 5.062 -10.565 -9.231 1.00 95.19 99 GLU A O 1
ATOM 824 N N . ILE A 1 100 ? 3.149 -9.566 -9.808 1.00 95.25 100 ILE A N 1
ATOM 825 C CA . ILE A 1 100 ? 3.360 -9.759 -11.249 1.00 95.25 100 ILE A CA 1
ATOM 826 C C . ILE A 1 100 ? 4.604 -8.992 -11.724 1.00 95.25 100 ILE A C 1
ATOM 828 O O . ILE A 1 100 ? 5.393 -9.523 -12.507 1.00 95.25 100 ILE A O 1
ATOM 832 N N . TYR A 1 101 ? 4.800 -7.758 -11.256 1.00 92.88 101 TYR A N 1
ATOM 833 C CA . TYR A 1 101 ? 5.969 -6.950 -11.601 1.00 92.88 101 TYR A CA 1
ATOM 834 C C . TYR A 1 101 ? 7.267 -7.517 -11.046 1.00 92.88 101 TYR A C 1
ATOM 836 O O . TYR A 1 101 ? 8.292 -7.453 -11.721 1.00 92.88 101 TYR A O 1
ATOM 844 N N . LYS A 1 102 ? 7.231 -8.076 -9.838 1.00 92.25 102 LYS A N 1
ATOM 845 C CA . LYS A 1 102 ? 8.380 -8.724 -9.210 1.00 92.25 102 LYS A CA 1
ATOM 846 C C . LYS A 1 102 ? 8.913 -9.875 -10.061 1.00 92.25 102 LYS A C 1
ATOM 848 O O . LYS A 1 102 ? 10.126 -9.983 -10.213 1.00 92.25 102 LYS A O 1
ATOM 853 N N . GLU A 1 103 ? 8.025 -10.668 -10.656 1.00 96.00 103 GLU A N 1
ATOM 854 C CA . GLU A 1 103 ? 8.416 -11.840 -11.450 1.00 96.00 103 GLU A CA 1
ATOM 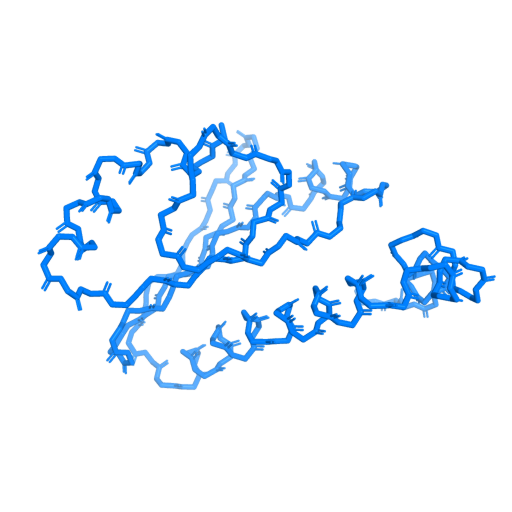855 C C . GLU A 1 103 ? 8.655 -11.547 -12.938 1.00 96.00 103 GLU A C 1
ATOM 857 O O . GLU A 1 103 ? 9.523 -12.160 -13.553 1.00 96.00 103 GLU A O 1
ATOM 862 N N . TYR A 1 104 ? 7.910 -10.612 -13.538 1.00 96.38 104 TYR A N 1
ATOM 863 C CA . TYR A 1 104 ? 7.881 -10.425 -14.999 1.00 96.38 104 TYR A CA 1
ATOM 864 C C . TYR A 1 104 ? 8.291 -9.020 -15.456 1.00 96.38 104 TYR A C 1
ATOM 866 O O . TYR A 1 104 ? 7.873 -8.565 -16.527 1.00 96.38 104 TYR A O 1
ATOM 874 N N . ARG A 1 105 ? 9.076 -8.293 -14.649 1.00 93.94 105 ARG A N 1
ATOM 875 C CA . ARG A 1 105 ? 9.468 -6.901 -14.934 1.00 93.94 105 ARG A CA 1
ATOM 876 C C . ARG A 1 105 ? 9.998 -6.709 -16.349 1.00 93.94 105 ARG A C 1
ATOM 878 O O . ARG A 1 105 ? 9.514 -5.839 -17.066 1.00 93.94 105 ARG A O 1
ATOM 885 N N . GLU A 1 106 ? 10.982 -7.508 -16.755 1.00 96.00 106 GLU A N 1
ATOM 886 C CA . GLU A 1 106 ? 11.655 -7.319 -18.042 1.00 96.00 106 GLU A CA 1
ATOM 887 C C . GLU A 1 106 ? 10.679 -7.466 -19.217 1.00 96.00 106 GLU A C 1
ATOM 889 O O . GLU A 1 106 ? 10.670 -6.647 -20.145 1.00 96.00 106 GLU A O 1
ATOM 894 N N . GLU A 1 107 ? 9.808 -8.475 -19.180 1.00 97.69 107 GLU A N 1
ATOM 895 C CA . GLU A 1 107 ? 8.783 -8.692 -20.195 1.00 97.69 107 GLU A CA 1
ATOM 896 C C . GLU A 1 107 ? 7.731 -7.583 -20.201 1.00 97.69 107 GLU A C 1
ATOM 898 O O . GLU A 1 107 ? 7.328 -7.123 -21.280 1.00 97.69 107 GLU A O 1
ATOM 903 N N . LEU A 1 108 ? 7.283 -7.147 -19.021 1.00 96.00 108 LEU A N 1
ATOM 904 C CA . LEU A 1 108 ? 6.288 -6.087 -18.871 1.00 96.00 108 LEU A CA 1
ATOM 905 C C . LEU A 1 108 ? 6.830 -4.752 -19.369 1.00 96.00 108 LEU A C 1
ATOM 907 O O . LEU A 1 108 ? 6.169 -4.110 -20.187 1.00 96.00 108 LEU A O 1
ATOM 911 N N . ASP A 1 109 ? 8.043 -4.371 -18.987 1.00 95.12 109 ASP A N 1
ATOM 912 C CA . ASP A 1 109 ? 8.663 -3.116 -19.413 1.00 95.12 109 ASP A CA 1
ATOM 913 C C . ASP A 1 109 ? 8.950 -3.136 -20.917 1.00 95.12 109 ASP A C 1
ATOM 915 O O . ASP A 1 109 ? 8.646 -2.182 -21.647 1.00 95.12 109 ASP A O 1
ATOM 919 N N . LYS A 1 110 ? 9.412 -4.273 -21.448 1.00 97.19 110 LYS A N 1
ATOM 920 C CA . LYS A 1 110 ? 9.580 -4.447 -22.894 1.00 97.19 110 LYS A CA 1
ATOM 921 C C . LYS A 1 110 ? 8.254 -4.329 -23.645 1.00 97.19 110 LYS A C 1
ATOM 923 O O . LYS A 1 110 ? 8.223 -3.740 -24.730 1.00 97.19 110 LYS A O 1
ATOM 928 N N . LYS A 1 111 ? 7.150 -4.860 -23.108 1.00 96.94 111 LYS A N 1
ATOM 929 C CA . LYS A 1 111 ? 5.846 -4.947 -23.796 1.00 96.94 111 LYS A CA 1
ATOM 930 C C . LYS A 1 111 ? 4.935 -3.741 -23.585 1.00 96.94 111 LYS A C 1
ATOM 932 O O . LYS A 1 111 ? 4.306 -3.291 -24.552 1.00 96.94 111 LYS A O 1
ATOM 937 N N . PHE A 1 112 ? 4.938 -3.137 -22.406 1.00 95.25 112 PHE A N 1
ATOM 938 C CA . PHE A 1 112 ? 4.077 -2.018 -22.016 1.00 95.25 112 PHE A CA 1
ATOM 939 C C . PHE A 1 112 ? 4.838 -0.739 -21.644 1.00 95.25 112 PHE A C 1
ATOM 941 O O . PHE A 1 112 ? 4.220 0.323 -21.576 1.00 95.25 112 PHE A O 1
ATOM 948 N N . GLY A 1 113 ? 6.165 -0.791 -21.539 1.00 93.31 113 GLY A N 1
ATOM 949 C CA . GLY A 1 113 ? 6.979 0.310 -21.027 1.00 93.31 113 GLY A CA 1
ATOM 950 C C . GLY A 1 113 ? 7.045 0.283 -19.500 1.00 93.31 113 GLY A C 1
ATOM 951 O O . GLY A 1 113 ? 6.210 -0.394 -18.892 1.00 93.31 113 GLY A O 1
ATOM 952 N N . PRO A 1 114 ? 7.995 1.028 -18.904 1.00 9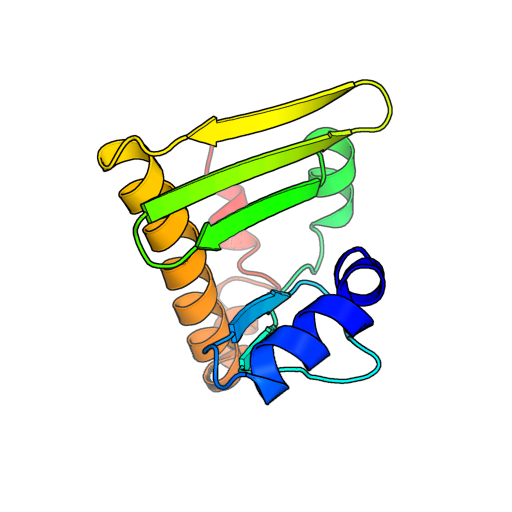0.94 114 PRO A N 1
ATOM 953 C CA . PRO A 1 114 ? 8.112 1.133 -17.453 1.00 90.94 114 PRO A CA 1
ATOM 954 C C . PRO A 1 114 ? 6.771 1.540 -16.847 1.00 90.94 114 PRO A C 1
ATOM 956 O O . PRO A 1 114 ? 6.045 2.356 -17.432 1.00 90.94 114 PRO A O 1
ATOM 959 N N . ASN A 1 115 ? 6.421 0.928 -15.715 1.00 88.94 115 ASN A N 1
ATOM 960 C CA . ASN A 1 115 ? 5.187 1.217 -14.979 1.00 88.94 115 ASN A CA 1
ATOM 961 C C . ASN A 1 115 ? 3.925 1.264 -15.880 1.00 88.94 115 ASN A C 1
ATOM 963 O O . ASN A 1 115 ? 3.125 2.207 -15.853 1.00 88.94 115 ASN A O 1
ATOM 967 N N . LEU A 1 116 ? 3.798 0.277 -16.775 1.00 92.62 116 LEU A N 1
ATOM 968 C CA . LEU A 1 116 ? 2.693 0.087 -17.723 1.00 92.62 116 LEU A CA 1
ATOM 969 C C . LEU A 1 116 ? 2.343 1.334 -18.558 1.00 92.62 116 LEU A C 1
ATOM 971 O O . LEU A 1 116 ? 1.189 1.502 -18.974 1.00 92.62 116 LEU A O 1
ATOM 975 N N . LYS A 1 117 ? 3.314 2.209 -18.847 1.00 90.69 117 LYS A N 1
ATOM 976 C CA . LYS A 1 117 ? 3.113 3.509 -19.520 1.00 90.69 117 LYS A CA 1
ATOM 977 C C . LYS A 1 117 ? 2.198 3.453 -20.747 1.00 90.69 117 LYS A C 1
ATOM 979 O O . LYS A 1 117 ? 1.296 4.278 -20.888 1.00 90.69 117 LYS A O 1
ATOM 984 N N . ARG A 1 118 ? 2.378 2.467 -21.633 1.00 92.75 118 ARG A N 1
AT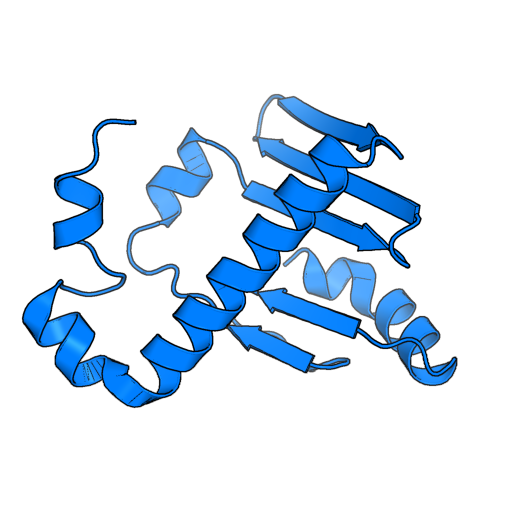OM 985 C CA . ARG A 1 118 ? 1.559 2.316 -22.854 1.00 92.75 118 ARG A CA 1
ATOM 986 C C . ARG A 1 118 ? 0.113 1.913 -22.575 1.00 92.75 118 ARG A C 1
ATOM 988 O O . ARG A 1 118 ? -0.737 2.158 -23.426 1.00 92.75 118 ARG A O 1
ATOM 995 N N . ILE A 1 119 ? -0.170 1.263 -21.447 1.00 92.56 119 ILE A N 1
ATOM 996 C CA . ILE A 1 119 ? -1.544 0.988 -21.008 1.00 92.56 119 ILE A CA 1
ATOM 997 C C . ILE A 1 119 ? -2.143 2.279 -20.455 1.00 92.56 119 ILE A C 1
ATOM 999 O O . ILE A 1 119 ? -3.189 2.703 -20.939 1.00 92.56 119 ILE A O 1
ATOM 1003 N N . ARG A 1 120 ? -1.443 2.950 -19.530 1.00 88.31 120 ARG A N 1
ATOM 1004 C CA . ARG A 1 120 ? -1.881 4.222 -18.927 1.00 88.31 120 ARG A CA 1
ATOM 1005 C C . ARG A 1 120 ? -2.246 5.273 -19.978 1.00 88.31 120 ARG A C 1
ATOM 1007 O O . ARG A 1 120 ? -3.290 5.898 -19.878 1.00 88.31 120 ARG A O 1
ATOM 1014 N N . GLN A 1 121 ? -1.440 5.410 -21.031 1.00 88.62 121 GLN A N 1
ATOM 1015 C CA . GLN A 1 121 ? -1.684 6.363 -22.123 1.00 88.62 121 GLN A CA 1
ATOM 1016 C C . GLN A 1 121 ? -2.945 6.077 -22.959 1.00 88.62 121 GLN A C 1
ATOM 1018 O O . GLN A 1 121 ? -3.421 6.977 -23.647 1.00 88.62 121 GLN A O 1
ATOM 1023 N N . LYS A 1 122 ? -3.476 4.848 -22.932 1.00 91.81 122 LYS A N 1
ATOM 1024 C CA . LYS A 1 122 ? -4.723 4.479 -23.627 1.00 91.81 122 LYS A CA 1
ATOM 1025 C C . LYS A 1 122 ? -5.971 4.729 -22.784 1.00 91.81 122 LYS A C 1
ATOM 1027 O O . LYS A 1 122 ? -7.074 4.685 -23.321 1.00 91.81 122 LYS A O 1
ATOM 1032 N N . MET A 1 123 ? -5.807 4.923 -21.479 1.00 83.25 123 MET A N 1
ATOM 1033 C CA . MET A 1 123 ? -6.915 5.136 -20.557 1.00 83.25 123 MET A CA 1
ATOM 1034 C C . MET A 1 123 ? -7.234 6.633 -20.493 1.00 83.25 123 MET A C 1
ATOM 1036 O O . MET A 1 123 ? -6.341 7.466 -20.349 1.00 83.25 123 MET A O 1
ATOM 1040 N N . HIS A 1 124 ? -8.515 6.973 -20.619 1.00 69.56 124 HIS A N 1
ATOM 1041 C CA . HIS A 1 124 ? -9.025 8.346 -20.552 1.00 69.56 124 HIS A CA 1
ATOM 1042 C C . HIS A 1 124 ? -10.117 8.438 -19.489 1.00 69.56 124 HIS A C 1
ATOM 1044 O O . HIS A 1 124 ? -11.286 8.668 -19.800 1.00 69.56 124 HIS A O 1
ATOM 1050 N N . ILE A 1 125 ? -9.718 8.182 -18.249 1.00 65.19 125 ILE A N 1
ATOM 1051 C CA . ILE A 1 125 ? -10.545 8.337 -17.052 1.00 65.19 125 ILE A CA 1
ATOM 1052 C C . ILE A 1 125 ? -9.981 9.450 -16.178 1.00 65.19 125 ILE A C 1
ATOM 1054 O O . ILE A 1 125 ? -8.741 9.632 -16.201 1.00 65.19 125 ILE A O 1
#